Protein AF-A0A3M2HID3-F1 (afdb_monomer_lite)

pLDDT: mean 87.19, std 11.52, range [46.12, 97.75]

Foldseek 3Di:
DVVVVVVVVLCVVLVVVVLVVVLVVLLVVQLVQCPVFPPPQDSVNSSVCLVCQLCVVCPVPDDRPDPSNVVSSVVSNVSSVVSVVSVVVSVVVVVVVVVVCVVVVVDDDDFDQAAEAEADDPCNVVVVVVQCPPPSRVPHHYHYDHDD

Structure (mmCIF, N/CA/C/O backbone):
data_AF-A0A3M2HID3-F1
#
_entry.id   AF-A0A3M2HID3-F1
#
loop_
_atom_site.group_PDB
_atom_site.id
_atom_site.type_symbol
_atom_site.label_atom_id
_atom_site.label_alt_id
_atom_site.label_comp_id
_atom_site.label_asym_id
_atom_site.label_entity_id
_atom_site.label_seq_id
_atom_site.pdbx_PDB_ins_code
_atom_site.Cartn_x
_atom_site.Cartn_y
_atom_site.Cartn_z
_atom_site.occupancy
_atom_site.B_iso_or_equiv
_atom_site.auth_seq_id
_atom_site.auth_comp_id
_atom_site.auth_asym_id
_atom_site.auth_atom_id
_atom_site.pdbx_PDB_model_num
ATOM 1 N N . MET A 1 1 ? -22.153 -14.099 2.105 1.00 46.94 1 MET A N 1
ATOM 2 C CA . MET A 1 1 ? -22.494 -12.779 1.504 1.00 46.94 1 MET A CA 1
ATOM 3 C C . MET A 1 1 ? -22.305 -11.552 2.422 1.00 46.94 1 MET A C 1
ATOM 5 O O . MET A 1 1 ? -21.856 -10.527 1.920 1.00 46.94 1 MET A O 1
ATOM 9 N N . LYS A 1 2 ? -22.588 -11.591 3.742 1.00 48.97 2 LYS A N 1
ATOM 10 C CA . LYS A 1 2 ? -22.413 -10.418 4.646 1.00 48.97 2 LYS A CA 1
ATOM 11 C C . LYS A 1 2 ? -20.945 -10.001 4.881 1.00 48.97 2 LYS A C 1
ATOM 13 O O . LYS A 1 2 ? -20.675 -8.808 4.994 1.00 48.97 2 LYS A O 1
ATOM 18 N N . ALA A 1 3 ? -20.011 -10.957 4.903 1.00 48.28 3 ALA A N 1
ATOM 19 C CA . ALA A 1 3 ? -18.575 -10.701 5.084 1.00 48.28 3 ALA A CA 1
ATOM 20 C C . ALA A 1 3 ? -17.966 -9.895 3.920 1.00 48.28 3 ALA A C 1
ATOM 22 O O . ALA A 1 3 ? -17.315 -8.881 4.148 1.00 48.28 3 ALA A O 1
ATOM 23 N N . ILE A 1 4 ? -18.295 -10.262 2.677 1.00 46.12 4 ILE A N 1
ATOM 24 C CA . ILE A 1 4 ? -17.850 -9.559 1.461 1.00 46.12 4 ILE A CA 1
ATOM 25 C C . ILE A 1 4 ? -18.361 -8.111 1.445 1.00 46.12 4 ILE A C 1
ATOM 27 O O . ILE A 1 4 ? -17.591 -7.191 1.207 1.00 46.12 4 ILE A O 1
ATOM 31 N N . ARG A 1 5 ? -19.628 -7.861 1.813 1.00 54.00 5 ARG A N 1
ATOM 32 C CA . ARG A 1 5 ? -20.163 -6.487 1.938 1.00 54.00 5 ARG A CA 1
ATOM 33 C C . ARG A 1 5 ? -19.540 -5.680 3.084 1.00 54.00 5 ARG A C 1
ATOM 35 O O . ARG A 1 5 ? -19.673 -4.459 3.109 1.00 54.00 5 ARG A O 1
ATOM 42 N N . ARG A 1 6 ? -18.921 -6.331 4.074 1.00 60.56 6 ARG A N 1
ATOM 43 C CA . ARG A 1 6 ? -18.189 -5.656 5.158 1.00 60.56 6 ARG A CA 1
ATOM 44 C C . ARG A 1 6 ? -16.787 -5.267 4.679 1.00 60.56 6 ARG A C 1
ATOM 46 O O . ARG A 1 6 ? -16.406 -4.120 4.863 1.00 60.56 6 ARG A O 1
ATOM 53 N N . ILE A 1 7 ? -16.111 -6.167 3.963 1.00 59.19 7 ILE A N 1
ATOM 54 C CA . ILE A 1 7 ? -14.818 -5.916 3.310 1.00 59.19 7 ILE A CA 1
ATOM 55 C C . ILE A 1 7 ? -14.949 -4.827 2.234 1.00 59.19 7 ILE A C 1
ATOM 57 O O . ILE A 1 7 ? -14.184 -3.876 2.235 1.00 59.19 7 ILE A O 1
ATOM 61 N N . LEU A 1 8 ? -15.975 -4.872 1.382 1.00 56.81 8 LEU A N 1
ATOM 62 C CA . LEU A 1 8 ? -16.196 -3.850 0.349 1.00 56.81 8 LEU A CA 1
ATOM 63 C C . LEU A 1 8 ? -16.541 -2.467 0.925 1.00 56.81 8 LEU A C 1
ATOM 65 O O . LEU A 1 8 ? -16.148 -1.451 0.362 1.00 56.81 8 LEU A O 1
ATOM 69 N N . ARG A 1 9 ? -17.253 -2.402 2.060 1.00 62.56 9 ARG A N 1
ATOM 70 C CA . ARG A 1 9 ? -17.500 -1.127 2.760 1.00 62.56 9 ARG A CA 1
ATOM 71 C C . ARG A 1 9 ? -16.241 -0.569 3.410 1.00 62.56 9 ARG A C 1
ATOM 73 O O . ARG A 1 9 ? -16.099 0.645 3.469 1.00 62.56 9 ARG A O 1
ATOM 80 N N . PHE A 1 10 ? -15.357 -1.448 3.871 1.00 62.38 10 PHE A N 1
ATOM 81 C CA . PHE A 1 10 ? -14.044 -1.076 4.370 1.00 62.38 10 PHE A CA 1
ATOM 82 C C . PHE A 1 10 ? -13.151 -0.536 3.237 1.00 62.38 10 PHE A C 1
ATOM 84 O O . PHE A 1 10 ? -12.644 0.575 3.340 1.00 62.38 10 PHE A O 1
ATOM 91 N N . ILE A 1 11 ? -13.104 -1.234 2.095 1.00 61.38 11 ILE A N 1
ATOM 92 C CA . ILE A 1 11 ? -12.395 -0.805 0.875 1.00 61.38 11 ILE A CA 1
ATOM 93 C C . ILE A 1 11 ? -12.887 0.566 0.382 1.00 61.38 11 ILE A C 1
ATOM 95 O O . ILE A 1 11 ? -12.087 1.431 0.040 1.00 61.38 11 ILE A O 1
ATOM 99 N N . ARG A 1 12 ? -14.204 0.803 0.392 1.00 60.75 12 ARG A N 1
ATOM 100 C CA . ARG A 1 12 ? -14.796 2.058 -0.096 1.00 60.75 12 ARG A CA 1
ATOM 101 C C . ARG A 1 12 ? -14.677 3.236 0.884 1.00 60.75 12 ARG A C 1
ATOM 103 O O . ARG A 1 12 ? -14.807 4.374 0.447 1.00 60.75 12 ARG A O 1
ATOM 110 N N . ARG A 1 13 ? -14.455 3.007 2.186 1.00 65.31 13 ARG A N 1
ATOM 111 C CA . ARG A 1 13 ? -14.309 4.107 3.163 1.00 65.31 13 ARG A CA 1
ATOM 112 C C . ARG A 1 13 ? -12.947 4.798 3.092 1.00 65.31 13 ARG A C 1
ATOM 114 O O . ARG A 1 13 ? -12.889 5.996 3.330 1.00 65.31 13 ARG A O 1
ATOM 121 N N . GLU A 1 14 ? -11.906 4.063 2.711 1.00 64.81 14 GLU A N 1
ATOM 122 C CA . GLU A 1 14 ? -10.508 4.523 2.750 1.00 64.81 14 GLU A CA 1
ATOM 123 C C . GLU A 1 14 ? -9.940 4.887 1.361 1.00 64.81 14 GLU A C 1
ATOM 125 O O . GLU A 1 14 ? -8.734 5.028 1.198 1.00 64.81 14 GLU A O 1
ATOM 130 N N . ASN A 1 15 ? -10.789 5.032 0.331 1.00 74.38 15 ASN A N 1
ATOM 131 C CA . ASN A 1 15 ? -10.373 5.249 -1.067 1.00 74.38 15 ASN A CA 1
ATOM 132 C C . ASN A 1 15 ? -9.411 4.169 -1.613 1.00 74.38 15 ASN A C 1
ATOM 134 O O . ASN A 1 15 ? -8.604 4.445 -2.506 1.00 74.38 15 ASN A O 1
ATOM 138 N N . LEU A 1 16 ? -9.481 2.935 -1.093 1.00 77.62 16 LEU A N 1
ATOM 139 C CA . LEU A 1 16 ? -8.609 1.837 -1.528 1.00 77.62 16 LEU A CA 1
ATOM 140 C C . LEU A 1 16 ? -8.832 1.465 -3.003 1.00 77.62 16 LEU A C 1
ATOM 142 O O . LEU A 1 16 ? -7.922 0.965 -3.657 1.00 77.62 16 LEU A O 1
ATOM 146 N N . ASP A 1 17 ? -10.011 1.762 -3.548 1.00 82.19 17 ASP A N 1
ATOM 147 C CA . ASP A 1 17 ? -10.310 1.688 -4.978 1.00 82.19 17 ASP A CA 1
ATOM 148 C C . ASP A 1 17 ? -9.443 2.648 -5.808 1.00 82.19 17 ASP A C 1
ATOM 150 O O . ASP A 1 17 ? -8.899 2.254 -6.841 1.00 82.19 17 ASP A O 1
ATOM 154 N N . ARG A 1 18 ? -9.242 3.883 -5.335 1.00 85.50 18 ARG A N 1
ATOM 155 C CA . ARG A 1 18 ? -8.340 4.845 -5.989 1.00 85.50 18 ARG A CA 1
ATOM 156 C C . ARG A 1 18 ? -6.884 4.423 -5.862 1.00 85.50 18 ARG A C 1
ATOM 158 O O . ARG A 1 18 ? -6.127 4.575 -6.812 1.00 85.50 18 ARG A O 1
ATOM 165 N N . LEU A 1 19 ? -6.495 3.875 -4.713 1.00 86.56 19 LEU A N 1
ATOM 166 C CA . LEU A 1 19 ? -5.138 3.376 -4.485 1.00 86.56 19 LEU A CA 1
ATOM 167 C C . LEU A 1 19 ? -4.819 2.206 -5.430 1.00 86.56 19 LEU A C 1
ATOM 169 O O . LEU A 1 19 ? -3.773 2.206 -6.073 1.00 86.56 19 LEU A O 1
ATOM 173 N N . PHE A 1 20 ? -5.758 1.271 -5.599 1.00 88.75 20 PHE A N 1
ATOM 174 C CA . PHE A 1 20 ? -5.643 0.192 -6.581 1.00 88.75 20 PHE A CA 1
ATOM 175 C C . PHE A 1 20 ? -5.522 0.725 -8.016 1.00 88.75 20 PHE A C 1
ATOM 177 O O . PHE A 1 20 ? -4.660 0.273 -8.768 1.00 88.75 20 PHE A O 1
ATOM 184 N N . LEU A 1 21 ? -6.327 1.727 -8.387 1.00 91.31 21 LEU A N 1
ATOM 185 C CA . LEU A 1 21 ? -6.217 2.385 -9.692 1.00 91.31 21 LEU A CA 1
ATOM 186 C C . LEU A 1 21 ? -4.825 3.007 -9.898 1.00 91.31 21 LEU A C 1
ATOM 188 O O . LEU A 1 21 ? -4.218 2.808 -10.946 1.00 91.31 21 LEU A O 1
ATOM 192 N N . ILE A 1 22 ? -4.299 3.722 -8.898 1.00 91.62 22 ILE A N 1
ATOM 193 C CA . ILE A 1 22 ? -2.964 4.339 -8.948 1.00 91.62 22 ILE A CA 1
ATOM 194 C C . ILE A 1 22 ? -1.873 3.275 -9.109 1.00 91.62 22 ILE A C 1
ATOM 196 O O . ILE A 1 22 ? -0.982 3.452 -9.934 1.00 91.62 22 ILE A O 1
ATOM 200 N N . VAL A 1 23 ? -1.958 2.156 -8.381 1.00 93.38 23 VAL A N 1
ATOM 201 C CA . VAL A 1 23 ? -1.029 1.019 -8.519 1.00 93.38 23 VAL A CA 1
ATOM 202 C C . VAL A 1 23 ? -1.009 0.504 -9.954 1.00 93.38 23 VAL A C 1
ATOM 204 O O . VAL A 1 23 ? 0.061 0.390 -10.548 1.00 93.38 23 VAL A O 1
ATOM 207 N N . VAL A 1 24 ? -2.183 0.238 -10.534 1.00 94.44 24 VAL A N 1
ATOM 208 C CA . VAL A 1 24 ? -2.289 -0.260 -11.912 1.00 94.44 24 VAL A CA 1
ATOM 209 C C . VAL A 1 24 ? -1.718 0.756 -12.903 1.00 94.44 24 VAL A C 1
ATOM 211 O O . VAL A 1 24 ? -0.958 0.378 -13.791 1.00 94.44 24 VAL A O 1
ATOM 214 N N . LEU A 1 25 ? -2.016 2.047 -12.732 1.00 95.44 25 LEU A N 1
ATOM 215 C CA . LEU A 1 25 ? -1.478 3.106 -13.591 1.00 95.44 25 LEU A CA 1
ATOM 216 C C . LEU A 1 25 ? 0.049 3.214 -13.498 1.00 95.44 25 LEU A C 1
ATOM 218 O O . LEU A 1 25 ? 0.706 3.327 -14.529 1.00 95.44 25 LEU A O 1
ATOM 222 N N . LEU A 1 26 ? 0.623 3.130 -12.295 1.00 95.25 26 LEU A N 1
ATOM 223 C CA . LEU A 1 26 ? 2.076 3.142 -12.094 1.00 95.25 26 LEU A CA 1
ATOM 224 C C . LEU A 1 26 ? 2.751 1.913 -12.708 1.00 95.25 26 LEU A C 1
ATOM 226 O O . LEU A 1 26 ? 3.813 2.041 -13.315 1.00 95.25 26 LEU A O 1
ATOM 230 N N . MET A 1 27 ? 2.130 0.737 -12.595 1.00 95.69 27 MET A N 1
ATOM 231 C CA . MET A 1 27 ? 2.627 -0.488 -13.224 1.00 95.69 27 MET A CA 1
ATOM 232 C C . MET A 1 27 ? 2.621 -0.385 -14.745 1.00 95.69 27 MET A C 1
ATOM 234 O O . MET A 1 27 ? 3.625 -0.701 -15.379 1.00 95.69 27 MET A O 1
ATOM 238 N N . VAL A 1 28 ? 1.524 0.095 -15.334 1.00 96.75 28 VAL A N 1
ATOM 239 C CA . VAL A 1 28 ? 1.419 0.299 -16.784 1.00 96.75 28 VAL A CA 1
ATOM 240 C C . VAL A 1 28 ? 2.435 1.342 -17.250 1.00 96.75 28 VAL A C 1
ATOM 242 O O . VAL A 1 28 ? 3.170 1.087 -18.200 1.00 96.75 28 VAL A O 1
ATOM 245 N N . PHE A 1 29 ? 2.543 2.474 -16.548 1.00 96.75 29 PHE A N 1
ATOM 246 C CA . PHE A 1 29 ? 3.531 3.515 -16.835 1.00 96.75 29 PHE A CA 1
ATOM 247 C C . PHE A 1 29 ? 4.963 2.970 -16.801 1.00 96.75 29 PHE A C 1
ATOM 249 O O . PHE A 1 29 ? 5.719 3.164 -17.752 1.00 96.75 29 PHE A O 1
ATOM 256 N N . SER A 1 30 ? 5.328 2.246 -15.741 1.00 96.38 30 SER A N 1
ATOM 257 C CA . SER A 1 30 ? 6.664 1.669 -15.602 1.00 96.38 30 SER A CA 1
ATOM 258 C C . SER A 1 30 ? 6.938 0.598 -16.653 1.00 96.38 30 SER A C 1
ATOM 260 O O . SER A 1 30 ? 8.038 0.578 -17.195 1.00 96.38 30 SER A O 1
ATOM 262 N N . THR A 1 31 ? 5.958 -0.252 -16.966 1.00 97.06 31 THR A N 1
ATOM 263 C CA . THR A 1 31 ? 6.101 -1.309 -17.975 1.00 97.06 31 THR A CA 1
ATOM 264 C C . THR A 1 31 ? 6.355 -0.702 -19.351 1.00 97.06 31 THR A C 1
ATOM 266 O O . THR A 1 31 ? 7.321 -1.064 -20.016 1.00 97.06 31 THR A O 1
ATOM 269 N N . ILE A 1 32 ? 5.525 0.263 -19.766 1.00 97.25 32 ILE A N 1
ATOM 270 C CA . ILE A 1 32 ? 5.682 0.952 -21.053 1.00 97.25 32 ILE A CA 1
ATOM 271 C C . ILE A 1 32 ? 7.016 1.702 -21.088 1.00 97.25 32 ILE A C 1
ATOM 273 O O . ILE A 1 32 ? 7.762 1.579 -22.055 1.00 97.25 32 ILE A O 1
ATOM 277 N N . GLY A 1 33 ? 7.348 2.439 -20.026 1.00 96.25 33 GLY A N 1
ATOM 278 C CA . GLY A 1 33 ? 8.596 3.190 -19.945 1.00 96.25 33 GLY A CA 1
ATOM 279 C C . GLY A 1 33 ? 9.838 2.302 -20.056 1.00 96.25 33 GLY A C 1
ATOM 280 O O . GLY A 1 33 ? 10.769 2.650 -20.773 1.00 96.25 33 GLY A O 1
ATOM 281 N N . LEU A 1 34 ? 9.848 1.137 -19.404 1.00 96.62 34 LEU A N 1
ATOM 282 C CA . LEU A 1 34 ? 10.974 0.203 -19.476 1.00 96.62 34 LEU A CA 1
ATOM 283 C C . LEU A 1 34 ? 11.116 -0.431 -20.851 1.00 96.62 34 LEU A C 1
ATOM 285 O O . LEU A 1 34 ? 12.220 -0.457 -21.372 1.00 96.62 34 LEU A O 1
ATOM 289 N N . VAL A 1 35 ? 10.022 -0.879 -21.467 1.00 96.88 35 VAL A N 1
ATOM 290 C CA . VAL A 1 35 ? 10.072 -1.473 -22.816 1.00 96.88 35 VAL A CA 1
ATOM 291 C C . VAL A 1 35 ? 10.607 -0.480 -23.852 1.00 96.88 35 VAL A C 1
ATOM 293 O O . VAL A 1 35 ? 11.278 -0.876 -24.799 1.00 96.88 35 VAL A O 1
ATOM 296 N N . LEU A 1 36 ? 10.312 0.813 -23.687 1.00 96.31 36 LEU A N 1
ATOM 297 C CA . LEU A 1 36 ? 10.766 1.850 -24.615 1.00 96.31 36 LEU A CA 1
ATOM 298 C C . LEU A 1 36 ? 12.227 2.257 -24.408 1.00 96.31 36 LEU A C 1
ATOM 300 O O . LEU A 1 36 ? 12.872 2.690 -25.360 1.00 96.31 36 LEU A O 1
ATOM 304 N N . VAL A 1 37 ? 12.730 2.179 -23.175 1.00 96.62 37 VAL A N 1
ATOM 305 C CA . VAL A 1 37 ? 14.025 2.764 -22.806 1.00 96.62 37 VAL A CA 1
ATOM 306 C C . VAL A 1 37 ? 15.102 1.704 -22.560 1.00 96.62 37 VAL A C 1
ATOM 308 O O . VAL A 1 37 ? 16.272 1.985 -22.797 1.00 96.62 37 VAL A O 1
ATOM 311 N N . GLU A 1 38 ? 14.744 0.489 -22.136 1.00 94.88 38 GLU A N 1
ATOM 312 C CA . GLU A 1 38 ? 15.675 -0.627 -21.928 1.00 94.88 38 GLU A CA 1
ATOM 313 C C . GLU A 1 38 ? 15.709 -1.561 -23.151 1.00 94.88 38 GLU A C 1
ATOM 315 O O . GLU A 1 38 ? 14.737 -2.278 -23.418 1.00 94.88 38 GLU A O 1
ATOM 320 N N . PRO A 1 39 ? 16.831 -1.622 -23.890 1.00 91.50 39 PRO A N 1
ATOM 321 C CA . PRO A 1 39 ? 16.960 -2.529 -25.022 1.00 91.50 39 PRO A CA 1
ATOM 322 C C . PRO A 1 39 ? 16.910 -3.993 -24.567 1.00 91.50 39 PRO A C 1
ATOM 324 O O . PRO A 1 39 ? 17.641 -4.400 -23.669 1.00 91.50 39 PRO A O 1
ATOM 327 N N . GLY A 1 40 ? 16.081 -4.806 -25.223 1.00 89.06 40 GLY A N 1
ATOM 328 C CA . GLY A 1 40 ? 16.012 -6.251 -24.973 1.00 89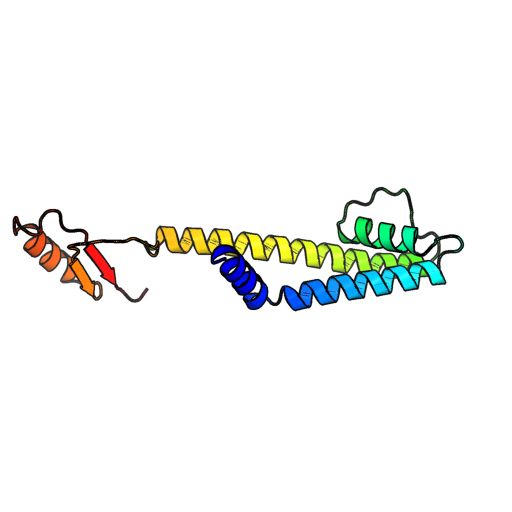.06 40 GLY A CA 1
ATOM 329 C C . GLY A 1 40 ? 15.110 -6.674 -23.809 1.00 89.06 40 GLY A C 1
ATOM 330 O O . GLY A 1 40 ? 14.957 -7.874 -23.582 1.00 89.06 40 GLY A O 1
ATOM 331 N N . VAL A 1 41 ? 14.467 -5.733 -23.111 1.00 93.81 41 VAL A N 1
ATOM 332 C CA . VAL A 1 41 ? 13.438 -6.045 -22.109 1.00 93.81 41 VAL A CA 1
ATOM 333 C C . VAL A 1 41 ? 12.074 -6.132 -22.796 1.00 93.81 41 VAL A C 1
ATOM 335 O O . VAL A 1 41 ? 11.563 -5.148 -23.328 1.00 93.81 41 VAL A O 1
ATOM 338 N N . ASP A 1 42 ? 11.463 -7.319 -22.791 1.00 95.19 42 ASP A N 1
ATOM 339 C CA . ASP A 1 42 ? 10.100 -7.501 -23.290 1.00 95.19 42 ASP A CA 1
ATOM 340 C C . ASP A 1 42 ? 9.052 -7.026 -22.266 1.00 95.19 42 ASP A C 1
ATOM 342 O O . ASP A 1 42 ? 9.327 -6.835 -21.080 1.00 95.19 42 ASP A O 1
ATOM 346 N N . TRP A 1 43 ? 7.808 -6.834 -22.713 1.00 96.31 43 TRP A N 1
ATOM 347 C CA . TRP A 1 43 ? 6.739 -6.306 -21.854 1.00 96.31 43 TRP A CA 1
ATOM 348 C C . TRP A 1 43 ? 6.433 -7.194 -20.640 1.00 96.31 43 TRP A C 1
ATOM 350 O O . TRP A 1 43 ? 6.003 -6.685 -19.607 1.00 96.31 43 TRP A O 1
ATOM 360 N N . ARG A 1 44 ? 6.666 -8.510 -20.744 1.00 97.12 44 ARG A N 1
ATOM 361 C CA . ARG A 1 44 ? 6.471 -9.458 -19.638 1.00 97.12 44 ARG A CA 1
ATOM 362 C C . ARG A 1 44 ? 7.524 -9.254 -18.559 1.00 97.12 44 ARG A C 1
ATOM 364 O O . ARG A 1 44 ? 7.159 -9.142 -17.393 1.00 97.12 44 ARG A O 1
ATOM 371 N N . ASN A 1 45 ? 8.793 -9.148 -18.950 1.00 96.56 45 ASN A N 1
ATOM 372 C CA . ASN A 1 45 ? 9.892 -8.887 -18.027 1.00 96.56 45 ASN A CA 1
ATOM 373 C C . ASN A 1 45 ? 9.800 -7.483 -17.421 1.00 96.56 45 ASN A C 1
ATOM 375 O O . ASN A 1 45 ? 10.042 -7.324 -16.229 1.00 96.56 45 ASN A O 1
ATOM 379 N N . ALA A 1 46 ? 9.375 -6.481 -18.195 1.00 96.88 46 ALA A N 1
ATOM 380 C CA . ALA A 1 46 ? 9.122 -5.139 -17.677 1.00 96.88 46 ALA A CA 1
ATOM 381 C C . ALA A 1 46 ? 7.990 -5.127 -16.633 1.00 96.88 46 ALA A C 1
ATOM 383 O O . ALA A 1 46 ? 8.160 -4.554 -15.559 1.00 96.88 46 ALA A O 1
ATOM 384 N N . LEU A 1 47 ? 6.869 -5.808 -16.903 1.00 97.19 47 LEU A N 1
ATOM 385 C CA . LEU A 1 47 ? 5.761 -5.921 -15.951 1.00 97.19 47 LEU A CA 1
ATOM 386 C C . LEU A 1 47 ? 6.174 -6.684 -14.688 1.00 97.19 47 LEU A C 1
ATOM 388 O O . LEU A 1 47 ? 5.874 -6.244 -13.578 1.00 97.19 47 LEU A O 1
ATOM 392 N N . TRP A 1 48 ? 6.878 -7.807 -14.847 1.00 97.44 48 TRP A N 1
ATOM 393 C CA . TRP A 1 48 ? 7.440 -8.575 -13.737 1.00 97.44 48 TRP A CA 1
ATOM 394 C C . TRP A 1 48 ? 8.345 -7.706 -12.864 1.00 97.44 48 TRP A C 1
ATOM 396 O O . TRP A 1 48 ? 8.162 -7.647 -11.647 1.00 97.44 48 TRP A O 1
ATOM 406 N N . TRP A 1 49 ? 9.249 -6.952 -13.488 1.00 97.31 49 TRP A N 1
ATOM 407 C CA . TRP A 1 49 ? 10.130 -6.034 -12.787 1.00 97.31 49 TRP A CA 1
ATOM 408 C C . TRP A 1 49 ? 9.359 -4.948 -12.028 1.00 97.31 49 TRP A C 1
ATOM 410 O O . TRP A 1 49 ? 9.660 -4.677 -10.862 1.00 97.31 49 TRP A O 1
ATOM 420 N N . SER A 1 50 ? 8.334 -4.353 -12.650 1.00 96.44 50 SER A N 1
ATOM 421 C CA . SER A 1 50 ? 7.466 -3.366 -12.001 1.00 96.44 50 SER A CA 1
ATOM 422 C C . SER A 1 50 ? 6.748 -3.954 -10.785 1.00 96.44 50 SER A C 1
ATOM 424 O O . SER A 1 50 ? 6.677 -3.285 -9.758 1.00 96.44 50 SER A O 1
ATOM 426 N N . ILE A 1 51 ? 6.254 -5.198 -10.865 1.00 96.31 51 ILE A N 1
ATOM 427 C CA . ILE A 1 51 ? 5.632 -5.904 -9.732 1.00 96.31 51 ILE A CA 1
ATOM 428 C C . ILE A 1 51 ? 6.647 -6.075 -8.603 1.00 96.31 51 ILE A C 1
ATOM 430 O O . ILE A 1 51 ? 6.417 -5.577 -7.504 1.00 96.31 51 ILE A O 1
ATOM 434 N N . VAL A 1 52 ? 7.776 -6.726 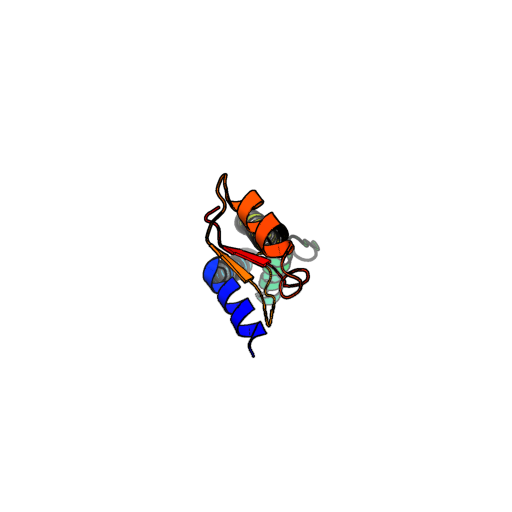-8.887 1.00 96.75 52 VAL A N 1
ATOM 435 C CA . VAL A 1 52 ? 8.813 -7.079 -7.905 1.00 96.75 52 VAL A CA 1
ATOM 436 C C . VAL A 1 52 ? 9.388 -5.840 -7.215 1.00 96.75 52 VAL A C 1
ATOM 438 O O . VAL A 1 52 ? 9.670 -5.871 -6.013 1.00 96.75 52 VAL A O 1
ATOM 441 N N . THR A 1 53 ? 9.537 -4.742 -7.956 1.00 96.50 53 THR A N 1
ATOM 442 C CA . THR A 1 53 ? 10.056 -3.472 -7.436 1.00 96.50 53 THR A CA 1
ATOM 443 C C . THR A 1 53 ? 9.003 -2.730 -6.617 1.00 96.50 53 THR A C 1
ATOM 445 O O . THR A 1 53 ? 9.304 -2.282 -5.511 1.00 96.50 53 THR A O 1
ATOM 448 N N . LEU A 1 54 ? 7.758 -2.638 -7.100 1.00 95.00 54 LEU A N 1
ATOM 449 C CA . LEU A 1 54 ? 6.666 -1.984 -6.370 1.00 95.00 54 LEU A CA 1
ATOM 450 C C . LEU A 1 54 ? 6.372 -2.693 -5.041 1.00 95.00 54 LEU A C 1
ATOM 452 O O . LEU A 1 54 ? 6.114 -2.035 -4.035 1.00 95.00 54 LEU A O 1
ATOM 456 N N . THR A 1 55 ? 6.445 -4.027 -5.019 1.00 93.81 55 THR A N 1
ATOM 457 C CA . THR A 1 55 ? 6.288 -4.830 -3.798 1.00 93.81 55 THR A CA 1
ATOM 458 C C . THR A 1 55 ? 7.543 -4.858 -2.928 1.00 93.81 55 THR A C 1
ATOM 460 O O . THR A 1 55 ? 7.550 -5.547 -1.911 1.00 93.81 55 THR A O 1
ATOM 463 N N . THR A 1 56 ? 8.607 -4.136 -3.296 1.00 94.62 56 THR A N 1
ATOM 464 C CA . THR A 1 56 ? 9.891 -4.070 -2.572 1.00 94.62 56 THR A CA 1
ATOM 465 C C . THR A 1 56 ? 10.594 -5.423 -2.390 1.00 94.62 56 THR A C 1
ATOM 467 O O . THR A 1 56 ? 11.408 -5.581 -1.488 1.00 94.62 56 THR A O 1
ATOM 470 N N . VAL A 1 57 ? 10.297 -6.404 -3.251 1.00 96.12 57 VAL A N 1
ATOM 471 C CA . VAL A 1 57 ? 10.922 -7.738 -3.208 1.00 96.12 57 VAL A CA 1
ATOM 472 C C . VAL A 1 57 ? 12.329 -7.686 -3.800 1.00 96.12 57 VAL A C 1
ATOM 474 O O . VAL A 1 57 ? 13.268 -8.172 -3.184 1.00 96.12 57 VAL A O 1
ATOM 477 N N . GLY A 1 58 ? 12.474 -7.070 -4.978 1.00 95.31 58 GLY A N 1
ATOM 478 C CA . GLY A 1 58 ? 13.778 -6.764 -5.574 1.00 95.31 58 GLY A CA 1
ATOM 479 C C . GLY A 1 58 ? 14.692 -7.969 -5.825 1.00 95.31 58 GLY A C 1
ATOM 480 O O . GLY A 1 58 ? 15.836 -7.948 -5.387 1.00 95.31 58 GLY A O 1
ATOM 481 N N . TYR A 1 59 ? 14.230 -8.995 -6.551 1.00 96.19 59 TYR A N 1
ATOM 482 C CA . TYR A 1 59 ? 15.046 -10.184 -6.857 1.00 96.19 59 TYR A CA 1
ATOM 483 C C . TYR A 1 59 ? 16.376 -9.877 -7.567 1.00 96.19 59 TYR A C 1
ATOM 485 O O . TYR A 1 59 ? 17.339 -10.621 -7.397 1.00 96.19 59 TYR A O 1
ATOM 493 N N . GLY A 1 60 ? 16.436 -8.793 -8.349 1.00 93.62 60 GLY A N 1
ATOM 494 C CA . GLY A 1 60 ? 17.644 -8.376 -9.071 1.00 93.62 60 GLY A CA 1
ATOM 495 C C . GLY A 1 60 ? 17.943 -9.192 -10.334 1.00 93.62 60 GLY A C 1
ATOM 496 O O . GLY A 1 60 ? 19.003 -9.027 -10.927 1.00 93.62 60 GLY A O 1
ATOM 497 N N . ASP A 1 61 ? 17.010 -10.042 -10.754 1.00 94.56 61 ASP A N 1
ATOM 498 C CA . ASP A 1 61 ? 17.038 -10.837 -11.985 1.00 94.56 61 ASP A CA 1
ATOM 499 C C . ASP A 1 61 ? 16.923 -9.973 -13.249 1.00 94.56 61 ASP A C 1
ATOM 501 O O . ASP A 1 61 ? 17.608 -10.210 -14.242 1.00 94.56 61 ASP A O 1
ATOM 505 N N . ILE A 1 62 ? 16.091 -8.935 -13.194 1.00 94.44 62 ILE A N 1
ATOM 506 C CA . ILE A 1 62 ? 15.986 -7.883 -14.206 1.00 94.44 62 ILE A CA 1
ATOM 507 C C . ILE A 1 62 ? 16.290 -6.555 -13.517 1.00 94.44 62 ILE A C 1
ATOM 509 O O . ILE A 1 62 ? 15.816 -6.294 -12.410 1.00 94.44 62 ILE A O 1
ATOM 513 N N . THR A 1 63 ? 17.095 -5.698 -14.145 1.00 93.69 63 THR A N 1
ATOM 514 C CA . THR A 1 63 ? 17.400 -4.363 -13.613 1.00 93.69 63 THR A CA 1
ATOM 515 C C . THR A 1 63 ? 17.538 -3.341 -14.742 1.00 93.69 63 THR A C 1
ATOM 517 O O . THR A 1 63 ? 18.094 -3.675 -15.788 1.00 93.69 63 THR A O 1
ATOM 520 N N . PRO A 1 64 ? 17.057 -2.095 -14.563 1.00 94.75 64 PRO A N 1
ATOM 521 C CA . PRO A 1 64 ? 17.235 -1.052 -15.561 1.00 94.75 64 PRO A CA 1
ATOM 522 C C . PRO A 1 64 ? 18.704 -0.625 -15.630 1.00 94.75 64 PRO A C 1
ATOM 524 O O . PRO A 1 64 ? 19.306 -0.197 -14.635 1.00 94.75 64 PRO A O 1
ATOM 527 N N . THR A 1 65 ? 19.290 -0.734 -16.814 1.00 95.38 65 THR A N 1
ATOM 528 C CA . THR A 1 65 ? 20.698 -0.415 -17.065 1.00 95.38 65 THR A CA 1
ATOM 529 C C . THR A 1 65 ? 20.881 0.998 -17.603 1.00 95.38 65 THR A C 1
ATOM 531 O O . THR A 1 65 ? 21.898 1.638 -17.326 1.00 95.38 65 THR A O 1
ATOM 534 N N . THR A 1 66 ? 19.880 1.518 -18.308 1.00 96.94 66 THR A N 1
ATOM 535 C CA . THR A 1 66 ? 19.902 2.846 -18.913 1.00 96.94 66 THR A CA 1
ATOM 536 C C . THR A 1 66 ? 19.575 3.943 -17.904 1.00 96.94 66 THR A C 1
ATOM 538 O O . THR A 1 66 ? 18.931 3.726 -16.874 1.00 96.94 66 THR A O 1
ATOM 541 N N . LEU A 1 67 ? 19.976 5.177 -18.223 1.00 96.69 67 LEU A N 1
ATOM 542 C CA . LEU A 1 67 ? 19.645 6.335 -17.394 1.00 96.69 67 LEU A CA 1
ATOM 543 C C . LEU A 1 67 ? 18.126 6.536 -17.272 1.00 96.69 67 LEU A C 1
ATOM 545 O O . LEU A 1 67 ? 17.626 6.745 -16.170 1.00 96.69 67 LEU A O 1
ATOM 549 N N . GLY A 1 68 ? 17.385 6.445 -18.379 1.00 96.19 68 GLY A N 1
ATOM 550 C CA . GLY A 1 68 ? 15.937 6.655 -18.355 1.00 96.19 68 GLY A CA 1
ATOM 551 C C . GLY A 1 68 ? 15.190 5.534 -17.624 1.00 96.19 68 GLY A C 1
ATOM 552 O O . GLY A 1 68 ? 14.291 5.827 -16.838 1.00 96.19 68 GLY A O 1
ATOM 553 N N . GLY A 1 69 ? 15.618 4.274 -17.772 1.00 96.56 69 GLY A N 1
ATOM 554 C CA . GLY A 1 69 ? 15.077 3.158 -16.995 1.00 96.56 69 GLY A CA 1
ATOM 555 C C . GLY A 1 69 ? 15.305 3.326 -15.490 1.00 96.56 69 GLY A C 1
ATOM 556 O O . GLY A 1 69 ? 14.397 3.095 -14.691 1.00 96.56 69 GLY A O 1
ATOM 557 N N . ARG A 1 70 ? 16.479 3.827 -15.083 1.00 96.94 70 ARG A N 1
ATOM 558 C CA . ARG A 1 70 ? 16.765 4.155 -13.675 1.00 96.94 70 ARG A CA 1
ATOM 559 C C . ARG A 1 70 ? 15.902 5.298 -13.142 1.00 96.94 70 ARG A C 1
ATOM 561 O O . ARG A 1 70 ? 15.444 5.214 -12.006 1.00 96.94 70 ARG A O 1
ATOM 568 N N . LEU A 1 71 ? 15.637 6.335 -13.941 1.00 97.75 71 LEU A N 1
ATOM 569 C CA . LEU A 1 71 ? 14.735 7.428 -13.551 1.00 97.75 71 LEU A CA 1
ATOM 570 C C . LEU A 1 71 ? 13.298 6.931 -13.337 1.00 97.75 71 LEU A C 1
ATOM 572 O O . LEU A 1 71 ? 12.681 7.269 -12.328 1.00 97.75 71 LEU A O 1
ATOM 576 N N . ILE A 1 72 ? 12.791 6.076 -14.231 1.00 96.31 72 ILE A N 1
ATOM 577 C CA . ILE A 1 72 ? 11.499 5.391 -14.048 1.00 96.31 72 ILE A CA 1
ATOM 578 C C . ILE A 1 72 ? 11.526 4.550 -12.767 1.00 96.31 72 ILE A C 1
ATOM 580 O O . ILE A 1 72 ? 10.563 4.545 -11.997 1.00 96.31 72 ILE A O 1
ATOM 584 N N . GLY A 1 73 ? 12.650 3.881 -12.509 1.00 95.69 73 GLY A N 1
ATOM 585 C CA . GLY A 1 73 ? 12.831 3.079 -11.312 1.00 95.69 73 GLY A CA 1
ATOM 586 C C . GLY A 1 73 ? 12.753 3.872 -10.011 1.00 95.69 73 GLY A C 1
ATOM 587 O O . GLY A 1 73 ? 12.078 3.450 -9.077 1.00 95.69 73 GLY A O 1
ATOM 588 N N . ILE A 1 74 ? 13.353 5.060 -9.962 1.00 96.38 74 ILE A N 1
ATOM 589 C CA . ILE A 1 74 ? 13.248 5.950 -8.797 1.00 96.38 74 ILE A CA 1
ATOM 590 C C . ILE A 1 74 ? 11.783 6.301 -8.518 1.00 96.38 74 ILE A C 1
ATOM 592 O O . ILE A 1 74 ? 11.342 6.243 -7.368 1.00 96.38 74 ILE A O 1
ATOM 596 N N . VAL A 1 75 ? 11.012 6.613 -9.564 1.00 95.44 75 VAL A N 1
ATOM 597 C CA . VAL A 1 75 ? 9.586 6.930 -9.429 1.00 95.44 75 VAL A CA 1
ATOM 598 C C . VAL A 1 75 ? 8.835 5.747 -8.815 1.00 95.44 75 VAL A C 1
ATOM 600 O O . VAL A 1 75 ? 8.182 5.916 -7.785 1.00 95.44 75 VAL A O 1
ATOM 603 N N . ILE A 1 76 ? 8.955 4.540 -9.381 1.00 95.50 76 ILE A N 1
ATOM 604 C CA . ILE A 1 76 ? 8.192 3.387 -8.875 1.00 95.50 76 ILE A CA 1
ATOM 605 C C . ILE A 1 76 ? 8.603 2.982 -7.453 1.00 95.50 76 ILE A C 1
ATOM 607 O O . ILE A 1 76 ? 7.743 2.577 -6.675 1.00 95.50 76 ILE A O 1
ATOM 611 N N . MET A 1 77 ? 9.876 3.146 -7.077 1.00 95.44 77 MET A N 1
ATOM 612 C CA . MET A 1 77 ? 10.356 2.850 -5.723 1.00 95.44 77 MET A CA 1
ATOM 613 C C . MET A 1 77 ? 9.751 3.794 -4.675 1.00 95.44 77 MET A C 1
ATOM 615 O O . MET A 1 77 ? 9.267 3.326 -3.643 1.00 95.44 77 MET A O 1
ATOM 619 N N . ILE A 1 78 ? 9.722 5.107 -4.944 1.00 95.75 78 ILE A N 1
ATOM 620 C CA . ILE A 1 78 ? 9.132 6.101 -4.028 1.00 95.75 78 ILE A CA 1
ATOM 621 C C . ILE A 1 78 ? 7.647 5.800 -3.803 1.00 95.75 78 ILE A C 1
ATOM 623 O O . ILE A 1 78 ? 7.182 5.745 -2.661 1.00 95.75 78 ILE A O 1
ATOM 627 N N . PHE A 1 79 ? 6.903 5.564 -4.885 1.00 93.31 79 PHE A N 1
ATOM 628 C CA . PHE A 1 79 ? 5.482 5.244 -4.778 1.00 93.31 79 PHE A CA 1
ATOM 629 C C . PHE A 1 79 ? 5.235 3.872 -4.140 1.00 93.31 79 PHE A C 1
ATOM 631 O O . PHE A 1 79 ? 4.313 3.751 -3.336 1.00 93.31 79 PHE A O 1
ATOM 638 N N . GLY A 1 80 ? 6.057 2.862 -4.438 1.00 92.38 80 GLY A N 1
ATOM 639 C CA . GLY A 1 80 ? 5.936 1.515 -3.873 1.00 92.38 80 GLY A CA 1
ATOM 640 C C . GLY A 1 80 ? 5.998 1.510 -2.348 1.00 92.38 80 GLY A C 1
ATOM 641 O O . GLY A 1 80 ? 5.093 0.987 -1.696 1.00 92.38 80 GLY A O 1
ATOM 642 N N . ILE A 1 81 ? 6.994 2.188 -1.769 1.00 93.81 81 ILE A N 1
ATOM 643 C CA . ILE A 1 81 ? 7.124 2.318 -0.309 1.00 93.81 81 ILE A CA 1
ATOM 644 C C . ILE A 1 81 ? 5.914 3.052 0.286 1.00 93.81 81 ILE A C 1
ATOM 646 O O . ILE A 1 81 ? 5.346 2.598 1.281 1.00 93.81 81 ILE A O 1
ATOM 650 N N . GLY A 1 82 ? 5.484 4.159 -0.331 1.00 91.44 82 GLY A N 1
ATOM 651 C CA . GLY A 1 82 ? 4.323 4.923 0.138 1.00 91.44 82 GLY A CA 1
ATOM 652 C C . GLY A 1 82 ? 3.030 4.100 0.141 1.00 91.44 82 GLY A C 1
ATOM 653 O O . GLY A 1 82 ? 2.274 4.126 1.113 1.00 91.44 82 GLY A O 1
ATOM 654 N N . ILE A 1 83 ? 2.805 3.319 -0.917 1.00 89.88 83 ILE A N 1
ATOM 655 C CA . ILE A 1 83 ? 1.639 2.444 -1.066 1.00 89.88 83 ILE A CA 1
ATOM 656 C C . ILE A 1 83 ? 1.646 1.331 -0.012 1.00 89.88 83 ILE A C 1
ATOM 658 O O . ILE A 1 83 ? 0.636 1.131 0.666 1.00 89.88 83 ILE A O 1
ATOM 662 N N . LEU A 1 84 ? 2.772 0.636 0.174 1.00 89.75 84 LEU A N 1
ATOM 663 C CA . LEU A 1 84 ? 2.894 -0.417 1.189 1.00 89.75 84 LEU A CA 1
ATOM 664 C C . LEU A 1 84 ? 2.710 0.128 2.611 1.00 89.75 84 LEU A C 1
ATOM 666 O O . LEU A 1 84 ? 2.022 -0.490 3.431 1.00 89.75 84 LEU A O 1
ATOM 670 N N . GLY A 1 85 ? 3.270 1.307 2.896 1.00 90.62 85 GLY A N 1
ATOM 671 C CA . GLY A 1 85 ? 3.088 1.996 4.171 1.00 90.62 85 GLY A CA 1
ATOM 672 C C . GLY A 1 85 ? 1.623 2.343 4.436 1.00 90.62 85 GLY A C 1
ATOM 673 O O . GLY A 1 85 ? 1.104 2.049 5.513 1.00 90.62 85 GLY A O 1
ATOM 674 N N . MET A 1 86 ? 0.928 2.893 3.436 1.00 87.00 86 MET A N 1
ATOM 675 C CA . MET A 1 86 ? -0.493 3.226 3.545 1.00 87.00 86 MET A CA 1
ATOM 676 C C . MET A 1 86 ? -1.354 1.977 3.761 1.00 87.00 86 MET A C 1
ATOM 678 O O . MET A 1 86 ? -2.171 1.963 4.679 1.00 87.00 86 MET A O 1
ATOM 682 N N . LEU A 1 87 ? -1.128 0.903 2.996 1.00 85.75 87 LEU A N 1
ATOM 683 C CA . LEU A 1 87 ? -1.835 -0.371 3.181 1.00 85.75 87 LEU A CA 1
ATOM 684 C C . LEU A 1 87 ? -1.659 -0.914 4.605 1.00 85.75 87 LEU A C 1
ATOM 686 O O . LEU A 1 87 ? -2.634 -1.308 5.248 1.00 85.75 87 LEU A O 1
ATOM 690 N N . THR A 1 88 ? -0.431 -0.880 5.124 1.00 89.00 88 THR A N 1
ATOM 691 C CA . THR A 1 88 ? -0.122 -1.332 6.487 1.00 89.00 88 THR A CA 1
ATOM 692 C C . THR A 1 88 ? -0.828 -0.471 7.537 1.00 89.00 88 THR A C 1
ATOM 694 O O . THR A 1 88 ? -1.461 -1.007 8.449 1.00 89.00 88 THR A O 1
ATOM 697 N N . ALA A 1 89 ? -0.784 0.857 7.393 1.00 87.75 89 ALA A N 1
ATOM 698 C CA . ALA A 1 89 ? -1.435 1.795 8.307 1.00 87.75 89 ALA A CA 1
ATOM 699 C C . ALA A 1 89 ? -2.963 1.628 8.324 1.00 87.75 89 ALA A C 1
ATOM 701 O O . ALA A 1 89 ? -3.572 1.620 9.393 1.00 87.75 89 ALA A O 1
ATOM 702 N N . THR A 1 90 ? -3.579 1.432 7.156 1.00 84.44 90 THR A N 1
ATOM 703 C CA . THR A 1 90 ? -5.018 1.178 7.021 1.00 84.44 90 THR A CA 1
ATOM 704 C C . THR A 1 90 ? -5.431 -0.138 7.680 1.00 84.44 90 THR A C 1
ATOM 706 O O . THR A 1 90 ? -6.475 -0.212 8.321 1.00 84.44 90 THR A O 1
ATOM 709 N N . ILE A 1 91 ? -4.621 -1.192 7.573 1.00 85.44 91 ILE A N 1
ATOM 710 C CA . ILE A 1 91 ? -4.900 -2.449 8.279 1.00 85.44 91 ILE A CA 1
ATOM 711 C C . ILE A 1 91 ? -4.772 -2.243 9.794 1.00 85.44 91 ILE A C 1
ATOM 713 O O . ILE A 1 91 ? -5.655 -2.649 10.552 1.00 85.44 91 ILE A O 1
ATOM 717 N N . ALA A 1 92 ? -3.707 -1.577 10.244 1.00 89.12 92 ALA A N 1
ATOM 718 C CA . ALA A 1 92 ? -3.483 -1.296 11.658 1.00 89.12 92 ALA A CA 1
ATOM 719 C C . ALA A 1 92 ? -4.623 -0.467 12.274 1.00 89.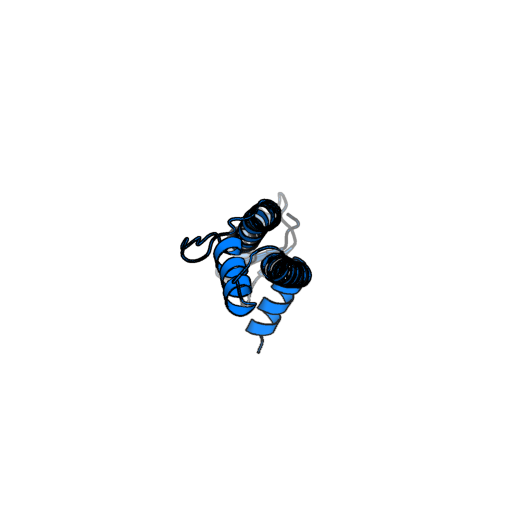12 92 ALA A C 1
ATOM 721 O O . ALA A 1 92 ? -5.081 -0.789 13.372 1.00 89.12 92 ALA A O 1
ATOM 722 N N . SER A 1 93 ? -5.133 0.547 11.565 1.00 86.38 93 SER A N 1
ATOM 723 C CA . SER A 1 93 ? -6.226 1.394 12.055 1.00 86.38 93 SER A CA 1
ATOM 724 C C . SER A 1 93 ? -7.504 0.598 12.327 1.00 86.38 93 SER A C 1
ATOM 726 O O . SER A 1 93 ? -8.152 0.840 13.342 1.00 86.38 93 SER A O 1
ATOM 728 N N . VAL A 1 94 ? -7.820 -0.423 11.520 1.00 84.50 94 VAL A N 1
ATOM 729 C CA . VAL A 1 94 ? -8.957 -1.331 11.773 1.00 84.50 94 VAL A CA 1
ATOM 730 C C . VAL A 1 94 ? -8.787 -2.110 13.059 1.00 84.50 94 VAL A C 1
ATOM 732 O O . VAL A 1 94 ? -9.732 -2.241 13.838 1.00 84.50 94 VAL A O 1
ATOM 735 N N . PHE A 1 95 ? -7.600 -2.675 13.271 1.00 86.81 95 PHE A N 1
ATOM 736 C CA . PHE A 1 95 ? -7.330 -3.450 14.476 1.00 86.81 95 PHE A CA 1
ATOM 737 C C . PHE A 1 95 ? -7.402 -2.564 15.718 1.00 86.81 95 PHE A C 1
ATOM 739 O O . PHE A 1 95 ? -8.018 -2.954 16.713 1.00 86.81 95 PHE A O 1
ATOM 746 N N . VAL A 1 96 ? -6.846 -1.353 15.640 1.00 90.19 96 VAL A N 1
ATOM 747 C CA . VAL A 1 96 ? -6.917 -0.358 16.713 1.00 90.19 96 VAL A CA 1
ATOM 748 C C . VAL A 1 96 ? -8.363 0.068 16.968 1.00 90.19 96 VAL A C 1
ATOM 750 O O . VAL A 1 96 ? -8.808 0.024 18.112 1.00 90.19 96 VAL A O 1
ATOM 753 N N . GLU A 1 97 ? -9.131 0.413 15.932 1.00 86.38 97 GLU A N 1
ATOM 754 C CA . GLU A 1 97 ? -10.536 0.808 16.069 1.00 86.38 97 GLU A CA 1
ATOM 755 C C . GLU A 1 97 ? -11.364 -0.318 16.695 1.00 86.38 97 GLU A C 1
ATOM 757 O O . GLU A 1 97 ? -12.132 -0.084 17.630 1.00 86.38 97 GLU A O 1
ATOM 762 N N . ARG A 1 98 ? -11.180 -1.561 16.239 1.00 85.25 98 ARG A N 1
ATOM 763 C CA . ARG A 1 98 ? -11.872 -2.722 16.806 1.00 85.25 98 ARG A CA 1
ATOM 764 C C . ARG A 1 98 ? -11.548 -2.899 18.288 1.00 85.25 98 ARG A C 1
ATOM 766 O O . ARG A 1 98 ? -12.472 -3.047 19.085 1.00 85.25 98 ARG A O 1
ATOM 773 N N . LYS A 1 99 ? -10.270 -2.810 18.662 1.00 88.94 99 LYS A N 1
ATOM 774 C CA . LYS A 1 99 ? -9.827 -2.922 20.056 1.00 88.94 99 LYS A CA 1
ATOM 775 C C . LYS A 1 99 ? -10.375 -1.785 20.927 1.00 88.94 99 LYS A C 1
ATOM 777 O O . LYS A 1 99 ? -10.811 -2.023 22.050 1.00 88.94 99 LYS A O 1
ATOM 782 N N . LEU A 1 100 ? -10.417 -0.556 20.409 1.00 88.62 100 LEU A N 1
ATOM 783 C CA . LEU A 1 100 ? -11.021 0.589 21.101 1.00 88.62 100 LEU A CA 1
ATOM 784 C C . LEU A 1 100 ? -12.532 0.408 21.300 1.00 88.62 100 LEU A C 1
ATOM 786 O O . LEU A 1 100 ? -13.056 0.754 22.358 1.00 88.62 100 LEU A O 1
ATOM 790 N N . ARG A 1 101 ? -13.241 -0.146 20.308 1.00 86.00 101 ARG A N 1
ATOM 791 C CA . ARG A 1 101 ? -14.677 -0.451 20.424 1.00 86.00 101 ARG A CA 1
ATOM 792 C C . ARG A 1 101 ? -14.942 -1.547 21.455 1.00 86.00 101 ARG A C 1
ATOM 794 O O . ARG A 1 101 ? -15.883 -1.404 22.231 1.00 86.00 101 ARG A O 1
ATOM 801 N N . GLU A 1 102 ? -14.098 -2.574 21.505 1.00 86.56 102 GLU A N 1
ATOM 802 C CA . GLU A 1 102 ? -14.154 -3.631 22.523 1.00 86.56 102 GLU A CA 1
ATOM 803 C C . GLU A 1 102 ? -13.914 -3.066 23.935 1.00 86.56 102 GLU A C 1
ATOM 805 O O . GLU A 1 102 ? -14.732 -3.296 24.823 1.00 86.56 102 GLU A O 1
ATOM 810 N N . HIS A 1 103 ? -12.881 -2.235 24.140 1.00 86.06 103 HIS A N 1
ATOM 811 C CA . HIS A 1 103 ? -12.622 -1.586 25.437 1.00 86.06 103 HIS A CA 1
ATOM 812 C C . HIS A 1 103 ? -13.747 -0.656 25.904 1.00 86.06 103 HIS A C 1
ATOM 814 O O . HIS A 1 103 ? -13.971 -0.516 27.103 1.00 86.06 103 HIS A O 1
ATOM 820 N N . ARG A 1 104 ? -14.469 -0.024 24.975 1.00 84.56 104 ARG A N 1
ATOM 821 C CA . ARG A 1 104 ? -15.629 0.825 25.286 1.00 84.56 104 ARG A CA 1
ATOM 822 C C . ARG A 1 104 ? -16.923 0.030 25.515 1.00 84.56 104 ARG A C 1
ATOM 824 O O . ARG A 1 104 ? -17.978 0.641 25.633 1.00 84.56 104 ARG A O 1
ATOM 831 N N . GLY A 1 105 ? -16.878 -1.305 25.519 1.00 82.88 105 GLY A N 1
ATOM 832 C CA . GLY A 1 105 ? -18.071 -2.145 25.668 1.00 82.88 105 GLY A CA 1
ATOM 833 C C . GLY A 1 105 ? -19.046 -2.054 24.487 1.00 82.88 105 GLY A C 1
ATOM 834 O O . GLY A 1 105 ? -20.176 -2.514 24.591 1.00 82.88 105 GLY A O 1
ATOM 835 N N . MET A 1 106 ? -18.621 -1.493 23.346 1.00 81.56 106 MET A N 1
ATOM 836 C CA . MET A 1 106 ? -19.440 -1.331 22.133 1.00 81.56 106 MET A CA 1
ATOM 837 C C . MET A 1 106 ? -19.425 -2.576 21.230 1.00 81.56 106 MET A C 1
ATOM 839 O O . MET A 1 106 ? -19.709 -2.498 20.028 1.00 81.56 106 MET A O 1
ATOM 843 N N . SER A 1 107 ? -19.054 -3.728 21.784 1.00 78.38 107 SER A N 1
ATOM 844 C CA . SER A 1 107 ? -19.169 -5.010 21.098 1.00 78.38 107 SER A CA 1
ATOM 845 C C . SER A 1 107 ? -20.642 -5.382 20.922 1.00 78.38 107 SER A C 1
ATOM 847 O O . SER A 1 107 ? -21.503 -5.006 21.712 1.00 78.38 107 SER A O 1
ATOM 849 N N . SER A 1 108 ? -20.951 -6.101 19.843 1.00 74.69 108 SER A N 1
ATOM 850 C CA . SER A 1 108 ? -22.319 -6.554 19.588 1.00 74.69 108 SER A CA 1
ATOM 851 C C . SER A 1 108 ? -22.655 -7.688 20.551 1.00 74.69 108 SER A C 1
ATOM 853 O O . SER A 1 108 ? -22.074 -8.765 20.439 1.00 74.69 108 SER A O 1
ATOM 855 N N . TYR A 1 109 ? -23.614 -7.457 21.441 1.00 77.56 109 TYR A N 1
ATOM 856 C CA . TYR A 1 109 ? -24.177 -8.470 22.328 1.00 77.56 109 TYR A CA 1
ATOM 857 C C . TYR A 1 109 ? -25.682 -8.573 22.088 1.00 77.56 109 TYR A C 1
ATOM 859 O O . TYR A 1 109 ? -26.347 -7.560 21.876 1.00 77.56 109 TYR A O 1
ATOM 867 N N . ASN A 1 110 ? -26.210 -9.794 22.129 1.00 80.94 110 ASN A N 1
ATOM 868 C CA . ASN A 1 110 ? -27.648 -10.028 22.186 1.00 80.94 110 ASN A CA 1
ATOM 869 C C . ASN A 1 110 ? -28.002 -10.269 23.651 1.00 80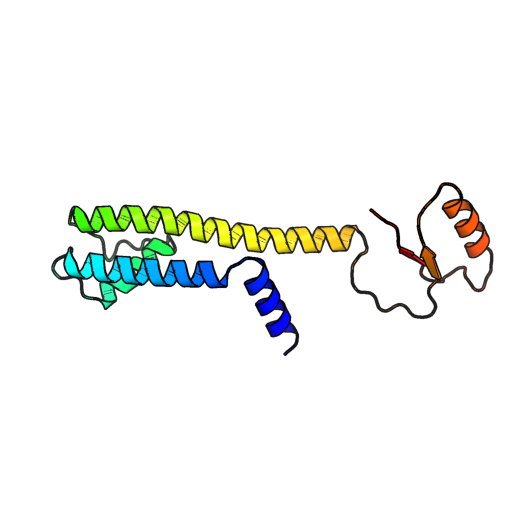.94 110 ASN A C 1
ATOM 871 O O . ASN A 1 110 ? -27.695 -11.332 24.186 1.00 80.94 110 ASN A O 1
ATOM 875 N N . PHE A 1 111 ? -28.592 -9.269 24.297 1.00 80.88 111 PHE A N 1
ATOM 876 C CA . PHE A 1 111 ? -29.094 -9.393 25.659 1.00 80.88 111 PHE A CA 1
ATOM 877 C C . PHE A 1 111 ? -30.620 -9.497 25.636 1.00 80.88 111 PHE A C 1
ATOM 879 O O . PHE A 1 111 ? -31.285 -8.682 24.997 1.00 80.88 111 PHE A O 1
ATOM 886 N N . GLU A 1 112 ? -31.177 -10.438 26.391 1.00 82.69 112 GLU A N 1
ATOM 887 C CA . GLU A 1 112 ? -32.610 -10.523 26.691 1.00 82.69 112 GLU A CA 1
ATOM 888 C C . GLU A 1 112 ? -32.818 -10.232 28.183 1.00 82.69 112 GLU A C 1
ATOM 890 O O . GLU A 1 112 ? -31.966 -10.576 29.000 1.00 82.69 112 GLU A O 1
ATOM 895 N N . GLY A 1 113 ? -33.903 -9.534 28.540 1.00 85.06 113 GLY A N 1
ATOM 896 C CA . GLY A 1 113 ? -34.186 -9.174 29.938 1.00 85.06 113 GLY A CA 1
ATOM 897 C C . GLY A 1 113 ? -33.156 -8.232 30.583 1.00 85.06 113 GLY A C 1
ATOM 898 O O . GLY A 1 113 ? -32.830 -8.391 31.755 1.00 85.06 113 GLY A O 1
ATOM 899 N N . HIS A 1 114 ? -32.609 -7.276 29.824 1.00 88.69 114 HIS A N 1
ATOM 900 C CA . HIS A 1 114 ? -31.577 -6.351 30.302 1.00 88.69 114 HIS A CA 1
ATOM 901 C C . HIS A 1 114 ? -32.129 -4.961 30.632 1.00 88.69 114 HIS A C 1
ATOM 903 O O . HIS A 1 114 ? -33.094 -4.492 30.029 1.00 88.69 114 HIS A O 1
ATOM 909 N N . LEU A 1 115 ? -31.463 -4.280 31.564 1.00 88.75 115 LEU A N 1
ATOM 910 C CA . LEU A 1 115 ? -31.733 -2.891 31.911 1.00 88.75 115 LEU A CA 1
ATOM 911 C C . LEU A 1 115 ? -30.893 -1.965 31.025 1.00 88.75 115 LEU A C 1
ATOM 913 O O . LEU A 1 115 ? -29.682 -2.151 30.897 1.00 88.75 115 LEU A O 1
ATOM 917 N N . ILE A 1 116 ? -31.513 -0.934 30.457 1.00 89.62 116 ILE A N 1
ATOM 918 C CA . ILE A 1 116 ? -30.810 0.123 29.724 1.00 89.62 116 ILE A CA 1
ATOM 919 C C . ILE A 1 116 ? -30.681 1.343 30.638 1.00 89.62 116 ILE A C 1
ATOM 921 O O . ILE A 1 116 ? -31.686 1.933 31.029 1.00 89.62 116 ILE A O 1
ATOM 925 N N . LEU A 1 117 ? -29.448 1.737 30.962 1.00 89.62 117 LEU A N 1
ATOM 926 C CA . LEU A 1 117 ? -29.165 2.979 31.676 1.00 89.62 117 LEU A CA 1
ATOM 927 C C . LEU A 1 117 ? -28.807 4.068 30.661 1.00 89.62 117 LEU A C 1
ATOM 929 O O . LEU A 1 117 ? -27.766 4.008 30.005 1.00 89.62 117 LEU A O 1
ATOM 933 N N . CYS A 1 118 ? -29.667 5.072 30.525 1.00 90.00 118 CYS A N 1
ATOM 934 C CA . CYS A 1 118 ? -29.402 6.226 29.674 1.00 90.00 118 CYS A CA 1
ATOM 935 C C . CYS A 1 118 ? -28.629 7.288 30.467 1.00 90.00 118 CYS A C 1
ATOM 937 O O . CYS A 1 118 ? -29.163 7.872 31.405 1.00 90.00 118 CYS A O 1
ATOM 939 N N . GLN A 1 119 ? -27.404 7.577 30.027 1.00 86.38 119 GLN A N 1
ATOM 940 C CA . GLN A 1 119 ? -26.414 8.455 30.658 1.00 86.38 119 GLN A CA 1
ATOM 941 C C . GLN A 1 119 ? -25.844 7.950 31.988 1.00 86.38 119 GLN A C 1
ATOM 943 O O . GLN A 1 119 ? -26.357 7.038 32.628 1.00 86.38 119 GLN A O 1
ATOM 948 N N . TRP A 1 120 ? -24.741 8.576 32.399 1.00 89.00 120 TRP A N 1
ATOM 949 C CA . TRP A 1 120 ? -24.109 8.364 33.693 1.00 89.00 120 TRP A CA 1
ATOM 950 C C . TRP A 1 120 ? -23.938 9.712 34.392 1.00 89.00 120 TRP A C 1
ATOM 952 O O . TRP A 1 120 ? -23.289 10.610 33.860 1.00 89.00 120 TRP A O 1
ATOM 962 N N . ASN A 1 121 ? -24.535 9.866 35.573 1.00 90.69 121 ASN A N 1
ATOM 963 C CA . ASN A 1 121 ? -24.466 11.088 36.374 1.00 90.69 121 ASN A CA 1
ATOM 964 C C . ASN A 1 121 ? -24.111 10.760 37.837 1.00 90.69 121 ASN A C 1
ATOM 966 O O . ASN A 1 121 ? -23.901 9.599 38.186 1.00 90.69 121 ASN A O 1
ATOM 970 N N . HIS A 1 122 ? -24.044 11.777 38.702 1.00 90.88 122 HIS A N 1
ATOM 971 C CA . HIS A 1 122 ? -23.665 11.592 40.110 1.00 90.88 122 HIS A CA 1
ATOM 972 C C . HIS A 1 122 ? -24.614 10.663 40.893 1.00 90.88 122 HIS A C 1
ATOM 974 O O . HIS A 1 122 ? -24.150 9.978 41.797 1.00 90.88 122 HIS A O 1
ATOM 980 N N . ARG A 1 123 ? -25.898 10.580 40.509 1.00 91.12 123 ARG A N 1
ATOM 981 C CA . ARG A 1 123 ? -26.915 9.722 41.153 1.00 91.12 123 ARG A CA 1
ATOM 982 C C . ARG A 1 123 ? -26.996 8.320 40.565 1.00 91.12 123 ARG A C 1
ATOM 984 O O . ARG A 1 123 ? -27.598 7.436 41.164 1.00 91.12 123 ARG A O 1
ATOM 991 N N . ALA A 1 124 ? -26.404 8.094 39.392 1.00 90.94 124 ALA A N 1
ATOM 992 C CA . ALA A 1 124 ? -26.520 6.827 38.676 1.00 90.94 124 ALA A CA 1
ATOM 993 C C . ALA A 1 124 ? -26.072 5.635 39.533 1.00 90.94 124 ALA A C 1
ATOM 995 O O . ALA A 1 124 ? -26.698 4.585 39.472 1.00 90.94 124 ALA A O 1
ATOM 996 N N . LYS A 1 125 ? -25.039 5.809 40.370 1.00 89.75 125 LYS A N 1
ATOM 997 C CA . LYS A 1 125 ? -24.554 4.768 41.290 1.00 89.75 125 LYS A CA 1
ATOM 998 C C . LYS A 1 125 ? -25.570 4.405 42.374 1.00 89.75 125 LYS A C 1
ATOM 1000 O O . LYS A 1 125 ? -25.720 3.228 42.674 1.00 89.75 125 LYS A O 1
ATOM 1005 N N . GLU A 1 126 ? -26.249 5.400 42.939 1.00 92.00 126 GLU A N 1
ATOM 1006 C CA . GLU A 1 126 ? -27.247 5.216 44.001 1.00 92.00 126 GLU A CA 1
ATOM 1007 C C . GLU A 1 126 ? -28.479 4.498 43.450 1.00 92.00 126 GLU A C 1
ATOM 1009 O O . GLU A 1 126 ? -28.892 3.479 43.994 1.00 92.00 126 GLU A O 1
ATOM 1014 N N . ILE A 1 127 ? -28.976 4.952 42.295 1.00 90.06 127 ILE A N 1
ATOM 1015 C CA . ILE A 1 127 ? -30.091 4.310 41.588 1.00 90.06 127 ILE A CA 1
ATOM 1016 C C . ILE A 1 127 ? -29.734 2.860 41.231 1.00 90.06 127 ILE A C 1
ATOM 1018 O O . ILE A 1 127 ? -30.556 1.962 41.383 1.00 90.06 127 ILE A O 1
ATOM 1022 N N . LEU A 1 128 ? -28.499 2.602 40.780 1.00 91.12 128 LEU A N 1
ATOM 1023 C CA . LEU A 1 128 ? -28.051 1.243 40.469 1.00 91.12 128 LEU A CA 1
ATOM 1024 C C . LEU A 1 128 ? -28.031 0.345 41.710 1.00 91.12 128 LEU A C 1
ATOM 1026 O O . LEU A 1 128 ? -28.398 -0.822 41.614 1.00 91.12 128 LEU A O 1
ATOM 1030 N N . ALA A 1 129 ? -27.579 0.875 42.849 1.00 90.00 129 ALA A N 1
ATOM 1031 C CA . ALA A 1 129 ? -27.528 0.141 44.108 1.00 90.00 129 ALA A CA 1
ATOM 1032 C C . ALA A 1 129 ? -28.938 -0.215 44.597 1.00 90.00 129 ALA A C 1
ATOM 1034 O O . ALA A 1 129 ? -29.176 -1.350 45.003 1.00 90.00 129 ALA A O 1
ATOM 1035 N N . GLU A 1 130 ? -29.882 0.720 44.479 1.00 89.19 130 GLU A N 1
ATOM 1036 C CA . GLU A 1 130 ? -31.287 0.492 44.816 1.00 89.19 130 GLU A CA 1
ATOM 1037 C C . GLU A 1 130 ? -31.930 -0.543 43.879 1.00 89.19 130 GLU A C 1
ATOM 1039 O O . GLU A 1 130 ? -32.527 -1.510 44.345 1.00 89.19 130 GLU A O 1
ATOM 1044 N N . LEU A 1 131 ? -31.723 -0.434 42.562 1.00 89.81 131 LEU A N 1
ATOM 1045 C CA . LEU A 1 131 ? -32.243 -1.409 41.593 1.00 89.81 131 LEU A CA 1
ATOM 1046 C C . LEU A 1 131 ? -31.661 -2.813 41.796 1.00 89.81 131 LEU A C 1
ATOM 1048 O O . LEU A 1 131 ? -32.375 -3.798 41.633 1.00 89.81 131 LEU A O 1
ATOM 1052 N N . ARG A 1 132 ? -30.382 -2.921 42.175 1.00 89.75 132 ARG A N 1
ATOM 1053 C CA . ARG A 1 132 ? -29.739 -4.205 42.498 1.00 89.75 132 ARG A CA 1
ATOM 1054 C C . ARG A 1 132 ? -30.268 -4.834 43.788 1.00 89.75 132 ARG A C 1
ATOM 1056 O O . ARG A 1 132 ? -30.064 -6.028 43.968 1.00 89.75 132 ARG A O 1
ATOM 1063 N N . SER A 1 133 ? -30.937 -4.070 44.654 1.00 89.88 133 SER A N 1
ATOM 1064 C CA . SER A 1 133 ? -31.568 -4.605 45.865 1.00 89.88 133 SER A CA 1
ATOM 1065 C C . SER A 1 133 ? -32.914 -5.301 45.604 1.00 89.88 133 SER A C 1
ATOM 1067 O O . SER A 1 133 ? -33.369 -6.062 46.456 1.00 89.88 133 SER A O 1
ATOM 1069 N N . ASP A 1 134 ? -33.539 -5.100 44.431 1.00 89.75 134 ASP A N 1
ATOM 1070 C CA . ASP A 1 134 ? -34.724 -5.866 44.017 1.00 89.75 134 ASP A CA 1
ATOM 1071 C 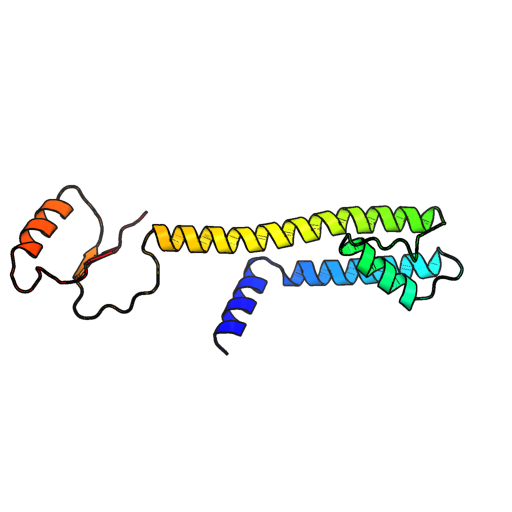C . ASP A 1 134 ? -34.285 -7.272 43.544 1.00 89.75 134 ASP A C 1
ATOM 1073 O O . ASP A 1 134 ? -33.535 -7.371 42.563 1.00 89.75 134 ASP A O 1
ATOM 1077 N N . PRO A 1 135 ? -34.776 -8.370 44.159 1.00 84.69 135 PRO A N 1
ATOM 1078 C CA . PRO A 1 135 ? -34.426 -9.745 43.781 1.00 84.69 135 PRO A CA 1
ATOM 1079 C C . PRO A 1 135 ? -34.672 -10.070 42.300 1.00 84.69 135 PRO A C 1
ATOM 1081 O O . PRO A 1 135 ? -34.058 -10.975 41.741 1.00 84.69 135 PRO A O 1
ATOM 1084 N N . ARG A 1 136 ? -35.575 -9.336 41.636 1.00 82.56 136 ARG A N 1
ATOM 1085 C CA . ARG A 1 136 ? -35.879 -9.510 40.206 1.00 82.56 136 ARG A CA 1
ATOM 1086 C C . ARG A 1 136 ? -34.832 -8.881 39.287 1.00 82.56 136 ARG A C 1
ATOM 1088 O O . ARG A 1 136 ? -34.772 -9.239 38.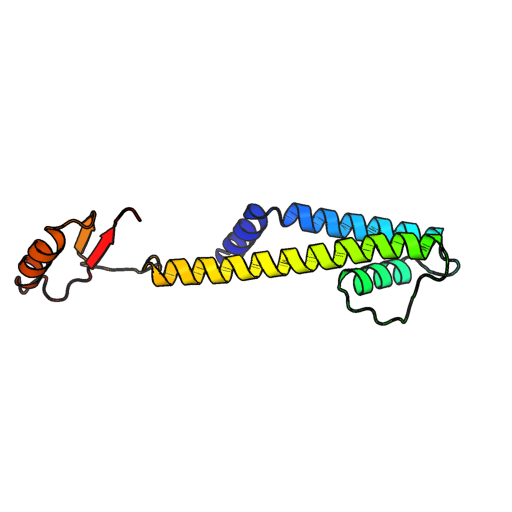114 1.00 82.56 136 ARG A O 1
ATOM 1095 N N . MET A 1 137 ? -34.041 -7.934 39.788 1.00 81.81 137 MET A N 1
ATOM 1096 C CA . MET A 1 137 ? -33.055 -7.173 39.012 1.00 81.81 137 MET A CA 1
ATOM 1097 C C . MET A 1 137 ? -31.609 -7.396 39.471 1.00 81.81 137 MET A C 1
ATOM 1099 O O . MET A 1 137 ? -30.677 -6.911 38.824 1.00 81.81 137 MET A O 1
ATOM 1103 N N . GLU A 1 138 ? -31.400 -8.198 40.517 1.00 83.00 138 GLU A N 1
ATOM 1104 C CA . GLU A 1 138 ? -30.085 -8.524 41.072 1.00 83.00 138 GLU A CA 1
ATOM 1105 C C . GLU A 1 138 ? -29.101 -9.044 40.011 1.00 83.00 138 GLU A C 1
ATOM 1107 O O . GLU A 1 138 ? -27.953 -8.603 39.979 1.00 83.00 138 GLU A O 1
ATOM 1112 N N . THR A 1 139 ? -29.548 -9.886 39.071 1.00 84.62 139 THR A N 1
ATOM 1113 C CA . THR A 1 139 ? -28.690 -10.502 38.037 1.00 84.62 139 THR A CA 1
ATOM 1114 C C . THR A 1 139 ? -28.879 -9.930 36.632 1.00 84.62 139 THR A C 1
ATOM 1116 O O . THR A 1 139 ? -28.165 -10.325 35.708 1.00 84.62 139 THR A O 1
ATOM 1119 N N . ALA A 1 140 ? -29.793 -8.971 36.447 1.00 87.25 140 ALA A N 1
ATOM 1120 C CA . ALA A 1 140 ? -30.083 -8.420 35.128 1.00 87.25 140 ALA A CA 1
ATOM 1121 C C . ALA A 1 140 ? -28.824 -7.758 34.518 1.00 87.25 140 ALA A C 1
ATOM 1123 O O . ALA A 1 140 ? -28.136 -6.985 35.207 1.00 87.25 140 ALA A O 1
ATOM 1124 N N . PRO A 1 141 ? -28.487 -8.031 33.241 1.00 87.88 141 PRO A N 1
ATOM 1125 C CA . PRO A 1 141 ? -27.421 -7.321 32.542 1.00 87.88 141 PRO A CA 1
ATOM 1126 C C . PRO A 1 141 ? -27.766 -5.834 32.431 1.00 87.88 141 PRO A C 1
ATOM 1128 O O . PRO A 1 141 ? -28.918 -5.483 32.175 1.00 87.88 141 PRO A O 1
ATOM 1131 N N . ILE A 1 142 ? -26.775 -4.957 32.596 1.00 88.88 142 ILE A N 1
ATOM 1132 C CA . ILE A 1 142 ? -26.968 -3.505 32.484 1.00 88.88 142 ILE A CA 1
ATOM 1133 C C . ILE A 1 142 ? -26.201 -2.996 31.270 1.00 88.88 142 ILE A C 1
ATOM 1135 O O . ILE A 1 142 ? -24.986 -3.169 31.175 1.00 88.88 142 ILE A O 1
ATOM 1139 N N . VAL A 1 143 ? -26.916 -2.347 30.355 1.00 89.06 143 VAL A N 1
ATOM 1140 C CA . VAL A 1 143 ? -26.369 -1.717 29.154 1.00 89.06 143 VAL A CA 1
ATOM 1141 C C . VAL A 1 143 ? -26.367 -0.208 29.358 1.00 89.06 143 VAL A C 1
ATOM 1143 O O . VAL A 1 143 ? -27.421 0.414 29.467 1.00 89.06 143 VAL A O 1
ATOM 1146 N N . LEU A 1 144 ? -25.178 0.392 29.410 1.00 88.38 144 LEU A N 1
ATOM 1147 C CA . LEU A 1 144 ? -25.017 1.838 29.545 1.00 88.38 144 LEU A CA 1
ATOM 1148 C C . LEU A 1 144 ? -24.986 2.506 28.168 1.00 88.38 144 LEU A C 1
ATOM 1150 O O . LEU A 1 144 ? -24.116 2.217 27.348 1.00 88.38 144 LEU A O 1
ATOM 1154 N N . ILE A 1 145 ? -25.884 3.463 27.948 1.00 88.38 145 ILE A N 1
ATOM 1155 C CA . ILE A 1 145 ? -25.869 4.356 26.790 1.00 88.38 145 ILE A CA 1
ATOM 1156 C C . ILE A 1 145 ? -25.507 5.750 27.291 1.00 88.38 145 ILE A C 1
ATOM 1158 O O . ILE A 1 145 ? -26.373 6.526 27.688 1.00 88.38 145 ILE A O 1
ATOM 1162 N N . ALA A 1 146 ? -24.220 6.079 27.288 1.00 83.19 146 ALA A N 1
ATOM 1163 C CA . ALA A 1 146 ? -23.731 7.403 27.653 1.00 83.19 146 ALA A CA 1
ATOM 1164 C C . ALA A 1 146 ? -23.021 8.060 26.465 1.00 83.19 146 ALA A C 1
ATOM 1166 O O . ALA A 1 146 ? -22.436 7.384 25.617 1.00 83.19 146 ALA A O 1
ATOM 1167 N N . ARG A 1 147 ? -23.083 9.393 26.398 1.00 76.44 147 ARG A N 1
ATOM 1168 C CA . ARG A 1 147 ? -22.256 10.161 25.465 1.00 76.44 147 ARG A CA 1
ATOM 1169 C C . ARG A 1 147 ? -20.827 10.132 26.008 1.00 76.44 147 ARG A C 1
ATOM 1171 O O . ARG A 1 147 ? -20.624 10.537 27.149 1.00 76.44 147 ARG A O 1
ATOM 1178 N N . VAL A 1 148 ? -19.901 9.589 25.220 1.00 60.84 148 VAL A N 1
ATOM 1179 C CA . VAL A 1 148 ? -18.455 9.634 25.497 1.00 60.84 148 VAL A CA 1
ATOM 1180 C C . VAL A 1 148 ? -17.937 11.033 25.211 1.00 60.84 148 VAL A C 1
ATOM 1182 O O . VAL A 1 148 ? -18.382 11.597 24.183 1.00 60.84 148 VAL A O 1
#

Radius of gyration: 27.4 Å; chains: 1; bounding box: 57×24×71 Å

Sequence (148 aa):
MKAIRRILRFIRRENLDRLFLIVVLLMVFSTIGLVLVEPGVDWRNALWWSIVTLTTVGYGDITPTTLGGRLIGIVIMIFGIGILGMLTATIASVFVERKLREHRGMSSYNFEGHLILCQWNHRAKEILAELRSDPRMETAPIVLIARV

Secondary structure (DSSP, 8-state):
-HHHHHHHHHHHHTTHHHHHHHHHHHHHHHHHHHHHHSTT--HHHHHHHHHHHHTT----SS---SHHHHHHHHHHHHHHHHHHHHHHHHHHHHHHHHHHHHHTT-S----SSPEEEES--TTHHHHHHHHHHSTTTTT--EEEE---